Protein AF-A0A414HUD1-F1 (afdb_monomer_lite)

Sequence (73 aa):
MNRRQRKKKKAQVFTIILGCTAFCKAEQYEKMRKSVEYQLRTGSVVMLPAYLHVEAIIKQRGGRNIEIKRENG

pLDDT: mean 77.22, std 10.17, range [43.34, 88.06]

Radius of gyration: 16.35 Å; chains: 1; bounding box: 30×23×58 Å

Foldseek 3Di:
DDPPPPPDPPQWDKDWDKDFQDDDDPVRVVVQVVQQVVCVVPHLEGEAEPRIDTPDIGGDVPGRRHHYHYPDD

Secondary structure (DSSP, 8-state):
------PPPPP--EEEEEEESS---HHHHHHHHHHHHHHHHH-SEEEE-TTEEEEEEEE-TTPPP-EEEE---

Structure (mmCIF, N/CA/C/O backbone):
data_AF-A0A414HUD1-F1
#
_entry.id   AF-A0A414HUD1-F1
#
loop_
_atom_site.group_PDB
_atom_site.id
_atom_site.type_symbol
_atom_site.label_atom_id
_atom_site.label_alt_id
_atom_site.label_comp_id
_atom_site.label_asym_id
_atom_site.label_entity_id
_atom_site.label_seq_id
_atom_site.pdbx_PDB_ins_code
_atom_site.Cartn_x
_atom_site.Cartn_y
_atom_site.Cartn_z
_atom_site.occupancy
_atom_site.B_iso_or_equiv
_atom_site.auth_seq_id
_atom_site.auth_comp_id
_atom_site.auth_asym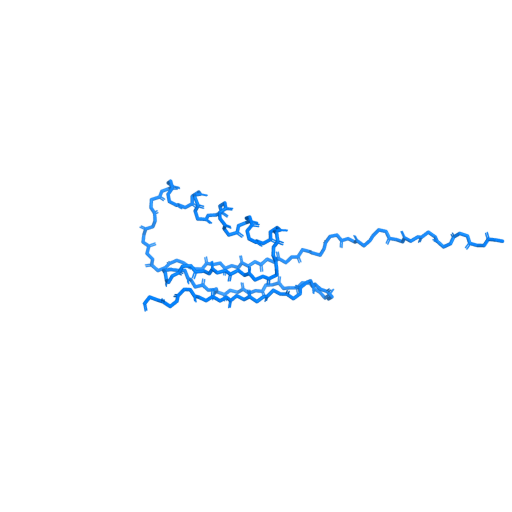_id
_atom_site.auth_atom_id
_atom_site.pdbx_PDB_model_num
ATOM 1 N N . MET A 1 1 ? -15.519 12.043 42.475 1.00 43.34 1 MET A N 1
ATOM 2 C CA . MET A 1 1 ? -15.359 12.568 41.097 1.00 43.34 1 MET A CA 1
ATOM 3 C C . MET A 1 1 ? -14.360 11.682 40.350 1.00 43.34 1 MET A C 1
ATOM 5 O O . MET A 1 1 ? -13.160 11.874 40.476 1.00 43.34 1 MET A O 1
ATOM 9 N N . ASN A 1 2 ? -14.832 10.657 39.632 1.00 53.00 2 ASN A N 1
ATOM 10 C CA . ASN A 1 2 ? -13.943 9.685 38.981 1.00 53.00 2 ASN A CA 1
ATOM 11 C C . ASN A 1 2 ? -13.549 10.166 37.582 1.00 53.00 2 ASN A C 1
ATOM 13 O O . ASN A 1 2 ? -14.286 9.980 36.612 1.00 53.00 2 ASN A O 1
ATOM 17 N N . ARG A 1 3 ? -12.356 10.762 37.469 1.00 56.84 3 ARG A N 1
ATOM 18 C CA . ARG A 1 3 ? -11.686 10.986 36.182 1.00 56.84 3 ARG A CA 1
ATOM 19 C C . ARG A 1 3 ? -11.329 9.623 35.582 1.00 56.84 3 ARG A C 1
ATOM 21 O O . ARG A 1 3 ? -10.279 9.059 35.873 1.00 56.84 3 ARG A O 1
ATOM 28 N N . ARG A 1 4 ? -12.212 9.079 34.738 1.00 62.84 4 ARG A N 1
ATOM 29 C CA . ARG A 1 4 ? -11.893 7.936 33.872 1.00 62.84 4 ARG A CA 1
ATOM 30 C C . ARG A 1 4 ? -10.736 8.353 32.964 1.00 62.84 4 ARG A C 1
ATOM 32 O O . ARG A 1 4 ? -10.936 9.104 32.012 1.00 62.84 4 ARG A O 1
ATOM 39 N N . GLN A 1 5 ? -9.523 7.894 33.270 1.00 64.88 5 GLN A N 1
ATOM 40 C CA . GLN A 1 5 ? -8.383 8.040 32.372 1.00 64.88 5 GLN A CA 1
ATOM 41 C C . GLN A 1 5 ? -8.726 7.321 31.066 1.00 64.88 5 GLN A C 1
ATOM 43 O O . GLN A 1 5 ? -8.808 6.093 30.999 1.00 64.88 5 GLN A O 1
ATOM 48 N N . ARG A 1 6 ? -8.998 8.102 30.021 1.00 64.50 6 ARG A N 1
ATOM 49 C CA . ARG A 1 6 ? -9.256 7.594 28.67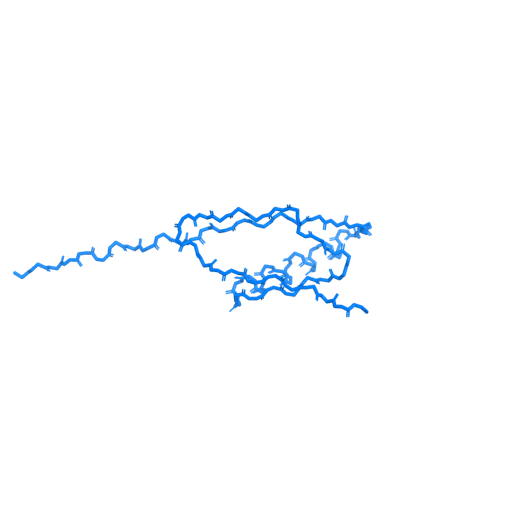8 1.00 64.50 6 ARG A CA 1
ATOM 50 C C . ARG A 1 6 ? -7.948 6.956 28.206 1.00 64.50 6 ARG A C 1
ATOM 52 O O . ARG A 1 6 ? -7.017 7.671 27.846 1.00 64.50 6 ARG A O 1
ATOM 59 N N . LYS A 1 7 ? -7.844 5.620 28.268 1.00 65.06 7 LYS A N 1
ATOM 60 C CA . LYS A 1 7 ? -6.699 4.885 27.706 1.00 65.06 7 LYS A CA 1
ATOM 61 C C . LYS A 1 7 ? -6.490 5.386 26.276 1.00 65.06 7 LYS A C 1
ATOM 63 O O . LYS A 1 7 ? -7.416 5.310 25.465 1.00 65.06 7 LYS A O 1
ATOM 68 N N . LYS A 1 8 ? -5.304 5.931 25.977 1.00 62.44 8 LYS A N 1
ATOM 69 C CA . LYS A 1 8 ? -4.928 6.317 24.612 1.00 62.44 8 LYS A CA 1
ATOM 70 C C . LYS A 1 8 ? -5.121 5.080 23.733 1.00 62.44 8 LYS A C 1
ATOM 72 O O . LYS A 1 8 ? -4.495 4.050 23.983 1.00 62.44 8 LYS A O 1
ATOM 77 N N . LYS A 1 9 ? -6.037 5.144 22.760 1.00 59.19 9 LYS A N 1
ATOM 78 C CA . LYS A 1 9 ? -6.196 4.066 21.778 1.00 59.19 9 LYS A CA 1
ATOM 79 C C . LYS A 1 9 ? -4.846 3.913 21.080 1.00 59.19 9 LYS A C 1
ATOM 81 O O . LYS A 1 9 ? -4.348 4.887 20.521 1.00 59.19 9 LYS A O 1
ATOM 86 N N . LYS A 1 10 ? -4.241 2.722 21.159 1.00 61.97 10 LYS A N 1
ATOM 87 C CA . LYS A 1 10 ? -3.057 2.401 20.354 1.00 61.97 10 LYS A CA 1
ATOM 88 C C . LYS A 1 10 ? -3.408 2.683 18.893 1.00 61.97 10 LYS A C 1
ATOM 90 O O . LYS A 1 10 ? -4.505 2.321 18.461 1.00 61.97 10 LYS A O 1
ATOM 95 N N . ALA A 1 11 ? -2.507 3.355 18.177 1.00 62.03 11 ALA A N 1
ATOM 96 C CA . ALA A 1 11 ? -2.639 3.520 16.738 1.00 62.03 11 ALA A CA 1
ATOM 97 C C . ALA A 1 11 ? -2.833 2.124 16.140 1.00 62.03 11 ALA A C 1
ATOM 99 O O . ALA A 1 11 ? -2.049 1.215 16.410 1.00 62.03 11 ALA A O 1
ATOM 100 N N . GLN A 1 12 ? -3.948 1.927 15.446 1.00 64.25 12 GLN A N 1
ATOM 101 C CA . GLN A 1 12 ? -4.269 0.630 14.876 1.00 64.25 12 GLN A CA 1
ATOM 102 C C . GLN A 1 12 ? -3.338 0.395 13.703 1.00 64.25 12 GLN A C 1
ATOM 104 O O . GLN A 1 12 ? -3.423 1.089 1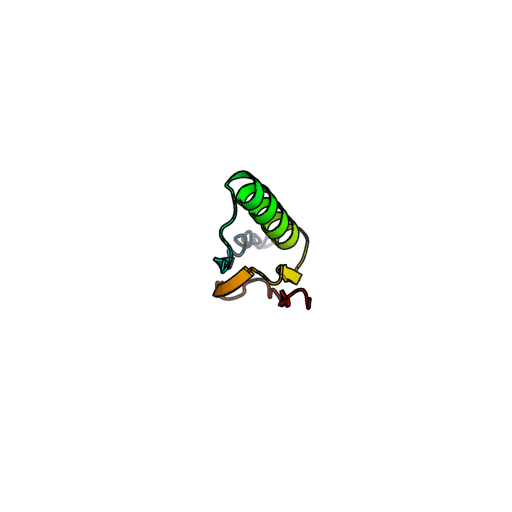2.692 1.00 64.25 12 GLN A O 1
ATOM 109 N N . VAL A 1 13 ? -2.431 -0.559 13.880 1.00 70.00 13 VAL A N 1
ATOM 110 C CA . VAL A 1 13 ? -1.472 -0.936 12.852 1.00 70.00 13 VAL A CA 1
ATOM 111 C C . VAL A 1 13 ? -2.178 -1.897 11.905 1.00 70.00 13 VAL A C 1
ATOM 113 O O . VAL A 1 13 ? -2.733 -2.914 12.328 1.00 70.00 13 VAL A O 1
ATOM 116 N N . PHE A 1 14 ? -2.188 -1.548 10.629 1.00 77.31 14 PHE A N 1
ATOM 117 C CA . PHE A 1 14 ? -2.572 -2.432 9.540 1.00 77.31 14 PHE A CA 1
ATOM 118 C C . PHE A 1 14 ? -1.351 -2.590 8.633 1.00 77.31 14 PHE A C 1
ATOM 120 O O . PHE A 1 14 ? -0.560 -1.658 8.478 1.00 77.31 14 PHE A O 1
ATOM 127 N N . THR A 1 15 ? -1.184 -3.773 8.058 1.00 82.44 15 THR A N 1
ATOM 128 C CA . THR A 1 15 ? -0.069 -4.082 7.163 1.00 82.44 15 THR A CA 1
ATOM 129 C C . THR A 1 15 ? -0.639 -4.592 5.853 1.00 82.44 15 THR A C 1
ATOM 131 O O . THR A 1 15 ? -1.498 -5.472 5.850 1.00 82.44 15 THR A O 1
ATOM 134 N N . ILE A 1 16 ? -0.177 -4.022 4.744 1.00 85.06 16 ILE A N 1
ATOM 135 C CA . ILE A 1 16 ? -0.564 -4.437 3.397 1.00 85.06 16 ILE A CA 1
ATOM 136 C C . ILE A 1 16 ? 0.695 -4.959 2.720 1.00 85.06 16 ILE A C 1
ATOM 138 O O . ILE A 1 16 ? 1.709 -4.262 2.686 1.00 85.06 16 ILE A O 1
ATOM 142 N N . ILE A 1 17 ? 0.621 -6.183 2.211 1.00 86.62 17 ILE A N 1
ATOM 143 C CA . ILE A 1 17 ? 1.666 -6.796 1.397 1.00 86.62 17 ILE A CA 1
ATOM 144 C C . ILE A 1 17 ? 1.250 -6.611 -0.060 1.00 86.62 17 ILE A C 1
ATOM 146 O O . ILE A 1 17 ? 0.166 -7.045 -0.462 1.00 86.62 17 ILE A O 1
ATOM 150 N N . LEU A 1 18 ? 2.087 -5.905 -0.816 1.00 86.06 18 LEU A N 1
ATOM 151 C CA . LEU A 1 18 ? 1.868 -5.605 -2.226 1.00 86.06 18 LEU A CA 1
ATOM 152 C C . LEU A 1 18 ? 2.866 -6.388 -3.071 1.00 86.06 18 LEU A C 1
ATOM 154 O O . LEU A 1 18 ? 4.074 -6.250 -2.882 1.00 86.06 18 LEU A O 1
ATOM 158 N N . GLY A 1 19 ? 2.337 -7.153 -4.016 1.00 85.19 19 GLY A N 1
ATOM 159 C CA . GLY A 1 19 ? 3.098 -7.783 -5.079 1.00 85.19 19 GLY A CA 1
ATOM 160 C C . GLY A 1 19 ? 3.177 -6.860 -6.291 1.00 85.19 19 GLY A C 1
ATOM 161 O O . GLY A 1 19 ? 2.254 -6.093 -6.585 1.00 85.19 19 GLY A O 1
ATOM 162 N N . CYS A 1 20 ? 4.289 -6.935 -7.015 1.00 83.44 20 CYS A N 1
ATOM 163 C CA . CYS A 1 20 ? 4.514 -6.177 -8.241 1.00 83.44 20 CYS A CA 1
ATOM 164 C C . CYS A 1 20 ? 4.762 -7.152 -9.389 1.00 83.44 20 CYS A C 1
ATOM 166 O O . CYS A 1 20 ? 5.647 -7.999 -9.293 1.00 83.44 20 CYS A O 1
ATOM 168 N N . THR A 1 21 ? 3.987 -7.046 -10.470 1.00 77.00 21 THR A N 1
ATOM 169 C CA . THR A 1 21 ? 4.196 -7.886 -11.665 1.00 77.00 21 THR A CA 1
ATOM 170 C C . THR A 1 21 ? 5.245 -7.307 -12.611 1.00 77.00 21 THR A C 1
ATOM 172 O O . THR A 1 21 ? 5.776 -8.027 -13.452 1.00 77.00 21 THR A O 1
ATOM 175 N N . ALA A 1 22 ? 5.564 -6.017 -12.476 1.00 72.69 22 ALA A N 1
ATOM 176 C CA . ALA A 1 22 ? 6.527 -5.317 -13.318 1.00 72.69 22 ALA A CA 1
ATOM 177 C C . ALA A 1 22 ? 7.865 -5.098 -12.596 1.00 72.69 22 ALA A C 1
ATOM 179 O O . ALA A 1 22 ? 7.913 -4.833 -11.396 1.00 72.69 22 ALA A O 1
ATOM 180 N N . PHE A 1 23 ? 8.970 -5.157 -13.340 1.00 62.47 23 PHE A N 1
ATOM 181 C CA . PHE A 1 23 ? 10.296 -4.830 -12.818 1.00 62.47 23 PHE A CA 1
ATOM 182 C C . PHE A 1 23 ? 10.404 -3.306 -12.621 1.00 62.47 23 PHE A C 1
ATOM 184 O O . PHE A 1 23 ? 10.574 -2.559 -13.584 1.00 62.47 23 PHE A O 1
ATOM 191 N N . CYS A 1 24 ? 10.278 -2.818 -11.384 1.00 67.38 24 CYS A N 1
ATOM 192 C CA . CYS A 1 24 ? 10.460 -1.396 -11.074 1.00 67.38 24 CYS A CA 1
ATOM 193 C C . CYS A 1 24 ? 11.931 -1.084 -10.773 1.00 67.38 24 CYS A C 1
ATOM 195 O O . CYS A 1 24 ? 12.561 -1.738 -9.941 1.00 67.38 24 CYS A O 1
ATOM 197 N N . LYS A 1 25 ? 12.476 -0.033 -11.399 1.00 78.81 25 LYS A N 1
ATOM 198 C CA . LYS A 1 25 ? 13.770 0.544 -10.990 1.00 78.81 25 LYS A CA 1
ATOM 199 C C . LYS A 1 25 ? 13.668 1.071 -9.549 1.00 78.81 25 LYS A C 1
ATOM 201 O O . LYS A 1 25 ? 12.594 1.497 -9.125 1.00 78.81 25 LYS A O 1
ATOM 206 N N . ALA A 1 26 ? 14.781 1.124 -8.814 1.00 79.19 26 ALA A N 1
ATOM 207 C CA . ALA A 1 26 ? 14.800 1.563 -7.410 1.00 79.19 26 ALA A CA 1
ATOM 208 C C . ALA A 1 26 ? 14.147 2.947 -7.183 1.00 79.19 26 ALA A C 1
ATOM 210 O O . ALA A 1 26 ? 13.405 3.142 -6.223 1.00 79.19 26 ALA A O 1
ATOM 211 N N . GLU A 1 27 ? 14.337 3.893 -8.107 1.00 79.94 27 GLU A N 1
ATOM 212 C CA . GLU A 1 27 ? 13.692 5.214 -8.037 1.00 79.94 27 GLU A CA 1
ATOM 213 C C . GLU A 1 27 ? 12.165 5.159 -8.178 1.00 79.94 27 GLU A C 1
ATOM 215 O O . GLU A 1 27 ? 11.443 5.935 -7.546 1.00 79.94 27 GLU A O 1
ATOM 220 N N . GLN A 1 28 ? 11.658 4.251 -9.014 1.00 78.88 28 GLN A N 1
ATOM 221 C CA . GLN A 1 28 ? 10.220 4.055 -9.195 1.00 78.88 28 GLN A CA 1
ATOM 222 C C . GLN A 1 28 ? 9.610 3.410 -7.951 1.00 78.88 28 GLN A C 1
ATOM 224 O O . GLN A 1 28 ? 8.530 3.820 -7.530 1.00 78.88 28 GLN A O 1
ATOM 229 N N . TYR A 1 29 ? 10.333 2.478 -7.320 1.00 82.50 29 TYR A N 1
ATOM 230 C CA . TYR A 1 29 ? 9.918 1.868 -6.059 1.00 82.50 29 TYR A CA 1
ATOM 231 C C . TYR A 1 29 ? 9.740 2.910 -4.947 1.00 82.50 29 TYR A C 1
ATOM 233 O O . TYR A 1 29 ? 8.701 2.930 -4.292 1.00 82.50 29 TYR A O 1
ATOM 241 N N . GLU A 1 30 ? 10.697 3.825 -4.765 1.00 84.06 30 GLU A N 1
ATOM 242 C CA . GLU A 1 30 ? 10.597 4.874 -3.739 1.00 84.06 30 GLU A CA 1
ATOM 243 C C . GLU A 1 30 ? 9.413 5.820 -3.979 1.00 84.06 30 GLU A C 1
ATOM 245 O O . GLU A 1 30 ? 8.672 6.151 -3.048 1.00 84.06 30 GLU A O 1
ATOM 250 N N . LYS A 1 31 ? 9.182 6.229 -5.233 1.00 85.19 31 LYS A N 1
ATOM 251 C CA . LYS A 1 31 ? 8.019 7.058 -5.594 1.00 85.19 31 LYS A CA 1
ATOM 252 C C . LYS A 1 31 ? 6.701 6.331 -5.322 1.00 85.19 31 LYS A C 1
ATOM 254 O O . LYS A 1 31 ? 5.792 6.909 -4.726 1.00 85.19 31 LYS A O 1
ATOM 259 N N . MET A 1 32 ? 6.616 5.066 -5.721 1.00 83.81 32 MET A N 1
ATOM 260 C CA . MET A 1 32 ? 5.450 4.214 -5.506 1.00 83.81 32 MET A CA 1
ATOM 261 C C . MET A 1 32 ? 5.168 4.021 -4.013 1.00 83.81 32 MET A C 1
ATOM 263 O O . MET A 1 32 ? 4.052 4.276 -3.560 1.00 83.81 32 MET A O 1
ATOM 267 N N . ARG A 1 33 ? 6.192 3.651 -3.236 1.00 84.88 33 ARG A N 1
ATOM 268 C CA . ARG A 1 33 ? 6.104 3.468 -1.784 1.00 84.88 33 ARG A CA 1
ATOM 269 C C . ARG A 1 33 ? 5.585 4.730 -1.102 1.00 84.88 33 ARG A C 1
ATOM 271 O O . ARG A 1 33 ? 4.622 4.647 -0.345 1.00 84.88 33 ARG A O 1
ATOM 278 N N . LYS A 1 34 ? 6.159 5.897 -1.418 1.00 88.06 34 LYS A N 1
ATOM 279 C CA . LYS A 1 34 ? 5.727 7.187 -0.851 1.00 88.06 34 LYS A CA 1
ATOM 280 C C . LYS A 1 34 ? 4.289 7.541 -1.224 1.00 88.06 34 LYS A C 1
ATOM 282 O O . LYS A 1 34 ? 3.567 8.059 -0.377 1.00 88.06 34 LYS A O 1
ATOM 287 N N . SER A 1 35 ? 3.864 7.256 -2.456 1.00 85.81 35 SER A N 1
ATOM 288 C CA . SER A 1 35 ? 2.485 7.505 -2.902 1.00 85.81 35 SER A CA 1
ATOM 289 C C . SER A 1 35 ? 1.481 6.649 -2.128 1.00 85.81 35 SER A C 1
ATOM 291 O O . SER A 1 35 ? 0.526 7.178 -1.554 1.00 85.81 35 SER A O 1
ATOM 293 N N . VAL A 1 36 ? 1.733 5.340 -2.036 1.00 83.81 36 VAL A N 1
ATOM 294 C CA . VAL A 1 36 ? 0.865 4.409 -1.300 1.00 83.81 36 VAL A CA 1
ATOM 295 C C . VAL A 1 36 ? 0.840 4.756 0.190 1.00 83.81 36 VAL A C 1
ATOM 297 O O . VAL A 1 36 ? -0.230 4.828 0.791 1.00 83.81 36 VAL A O 1
ATOM 300 N N . GLU A 1 37 ? 1.996 5.040 0.790 1.00 85.25 37 GLU A N 1
ATOM 301 C CA . GLU A 1 37 ? 2.096 5.431 2.198 1.00 85.25 37 GLU A CA 1
ATOM 302 C C . GLU A 1 37 ? 1.359 6.747 2.488 1.00 85.25 37 GLU A C 1
ATOM 304 O O . GLU A 1 37 ? 0.668 6.869 3.503 1.00 85.25 37 GLU A O 1
ATOM 309 N N . TYR A 1 38 ? 1.443 7.722 1.580 1.00 87.50 38 TYR A N 1
ATOM 310 C CA . TYR A 1 38 ? 0.698 8.969 1.701 1.00 87.50 38 TYR A CA 1
ATOM 311 C C . TYR A 1 38 ? -0.814 8.729 1.677 1.00 87.50 38 TYR A C 1
ATOM 313 O O . TYR A 1 38 ? -1.509 9.236 2.559 1.00 87.50 38 TYR A O 1
ATOM 321 N N . GLN A 1 39 ? -1.317 7.925 0.733 1.00 84.06 39 GLN A N 1
ATOM 322 C CA . GLN A 1 39 ? -2.740 7.569 0.651 1.00 84.06 39 GLN A CA 1
ATOM 323 C C . GLN A 1 39 ? -3.217 6.827 1.905 1.00 84.06 39 GLN A C 1
ATOM 325 O O . GLN A 1 39 ? -4.295 7.113 2.422 1.00 84.06 39 GLN A O 1
ATOM 330 N N . LEU A 1 40 ? -2.388 5.936 2.451 1.00 80.88 40 LEU A N 1
ATOM 331 C CA . LEU A 1 40 ? -2.666 5.227 3.701 1.00 80.88 40 LEU A CA 1
ATOM 332 C C . LEU A 1 40 ? -2.714 6.145 4.925 1.00 80.88 40 LEU A C 1
ATOM 334 O O . LEU A 1 40 ? -3.449 5.874 5.880 1.00 80.88 40 LEU A O 1
ATOM 338 N N . ARG A 1 41 ? -1.944 7.237 4.907 1.00 81.56 41 ARG A N 1
ATOM 339 C CA . ARG A 1 41 ? -1.950 8.238 5.977 1.00 81.56 41 ARG A CA 1
ATOM 340 C C . ARG A 1 41 ? -3.159 9.167 5.884 1.00 81.56 41 ARG A C 1
ATOM 342 O O . ARG A 1 41 ? -3.733 9.512 6.916 1.00 81.56 41 ARG A O 1
ATOM 349 N N . THR A 1 42 ? -3.531 9.594 4.679 1.00 81.19 42 THR A N 1
ATOM 350 C CA . THR A 1 42 ? -4.570 10.615 4.459 1.00 81.19 42 THR A CA 1
ATOM 351 C C . THR A 1 42 ? -5.973 10.030 4.306 1.00 81.19 42 THR A C 1
ATOM 353 O O . THR A 1 42 ? -6.938 10.628 4.782 1.00 81.19 42 THR A O 1
ATOM 356 N N . GLY A 1 43 ? -6.107 8.847 3.709 1.00 78.50 43 GLY A N 1
ATOM 357 C CA . GLY A 1 43 ? -7.380 8.267 3.293 1.00 78.50 43 GLY A CA 1
ATOM 358 C C . GLY A 1 43 ? -7.686 6.898 3.900 1.00 78.50 43 GLY A C 1
ATOM 359 O O . GLY A 1 43 ? -6.862 6.266 4.554 1.00 78.50 43 GLY A O 1
ATOM 360 N N . SER A 1 44 ? -8.933 6.458 3.714 1.00 78.12 44 SER A N 1
ATOM 361 C CA . SER A 1 44 ? -9.332 5.053 3.905 1.00 78.12 44 SER A CA 1
ATOM 362 C C . SER A 1 44 ? -9.322 4.290 2.581 1.00 78.12 44 SER A C 1
ATOM 364 O O . SER A 1 44 ? -9.617 3.106 2.577 1.00 78.12 44 SER A O 1
ATOM 366 N N . VAL A 1 45 ? -9.056 4.964 1.462 1.00 82.88 45 VAL A N 1
ATOM 367 C CA . VAL A 1 45 ? -9.074 4.371 0.127 1.00 82.88 45 VAL A CA 1
ATOM 368 C C . VAL A 1 45 ? -7.673 4.474 -0.446 1.00 82.88 45 VAL A C 1
ATOM 370 O O . VAL A 1 45 ? -7.090 5.557 -0.423 1.00 82.88 45 VAL A O 1
ATOM 373 N N . VAL A 1 46 ? -7.147 3.358 -0.944 1.00 85.31 46 VAL A N 1
ATOM 374 C CA . VAL A 1 46 ? -5.884 3.314 -1.684 1.00 85.31 46 VAL A CA 1
ATOM 375 C C . VAL A 1 46 ? -6.181 2.933 -3.122 1.00 85.31 46 VAL A C 1
ATOM 377 O O . VAL A 1 46 ? -6.761 1.876 -3.373 1.00 85.31 46 VAL A O 1
ATOM 380 N N . MET A 1 47 ? -5.767 3.787 -4.050 1.00 86.69 47 MET A N 1
ATOM 381 C CA . MET A 1 47 ? -5.732 3.499 -5.477 1.00 86.69 47 MET A CA 1
ATOM 382 C C . MET A 1 47 ? -4.380 2.869 -5.799 1.00 86.69 47 MET A C 1
ATOM 384 O O . MET A 1 47 ? -3.332 3.504 -5.655 1.00 86.69 47 MET A O 1
ATOM 388 N N . LEU A 1 48 ? -4.412 1.601 -6.195 1.00 85.69 48 LEU A N 1
ATOM 389 C CA . LEU A 1 48 ? -3.241 0.867 -6.643 1.00 85.69 48 LEU A CA 1
ATOM 390 C C . LEU A 1 48 ? -3.124 0.940 -8.169 1.00 85.69 48 LEU A C 1
ATOM 392 O O . LEU A 1 48 ? -4.102 0.645 -8.857 1.00 85.69 48 LEU A O 1
ATOM 396 N N . PRO A 1 49 ? -1.935 1.261 -8.699 1.00 83.50 49 PRO A N 1
ATOM 397 C CA . PRO A 1 49 ? -1.652 1.145 -10.123 1.00 83.50 49 PRO A CA 1
ATOM 398 C C . PRO A 1 49 ? -1.876 -0.282 -10.639 1.00 83.50 49 PRO A C 1
ATOM 400 O O . PRO A 1 49 ? -1.676 -1.245 -9.899 1.00 83.50 49 PRO A O 1
ATOM 403 N N . ALA A 1 50 ? -2.199 -0.434 -11.926 1.00 82.50 50 ALA A N 1
ATOM 404 C CA . ALA A 1 50 ? -2.517 -1.732 -12.539 1.00 82.50 50 ALA A CA 1
ATOM 405 C C . ALA A 1 50 ? -1.394 -2.790 -12.441 1.00 82.50 50 ALA A C 1
ATOM 407 O O . ALA A 1 50 ? -1.664 -3.990 -12.457 1.00 82.50 50 ALA A O 1
ATOM 408 N N . TYR A 1 51 ? -0.135 -2.360 -12.313 1.00 81.94 51 TYR A N 1
ATOM 409 C CA . TYR A 1 51 ? 1.028 -3.242 -12.149 1.00 81.94 51 TYR A CA 1
ATOM 410 C C . TYR A 1 51 ? 1.252 -3.721 -10.702 1.00 81.94 51 TYR A C 1
ATOM 412 O O . TYR A 1 51 ? 2.116 -4.569 -10.458 1.00 81.94 51 TYR A O 1
ATOM 420 N N . LEU A 1 52 ? 0.490 -3.192 -9.737 1.00 84.94 52 LEU A N 1
ATOM 421 C CA . LEU A 1 52 ? 0.493 -3.637 -8.347 1.00 84.94 52 LEU A CA 1
ATOM 422 C C . LEU A 1 52 ? -0.741 -4.470 -8.037 1.00 84.94 52 LEU A C 1
ATOM 424 O O . LEU A 1 52 ? -1.869 -4.153 -8.417 1.00 84.94 52 LEU A O 1
ATOM 428 N N . HIS A 1 53 ? -0.529 -5.515 -7.251 1.00 85.75 53 HIS A N 1
ATOM 429 C CA . HIS A 1 53 ? -1.603 -6.319 -6.701 1.00 85.75 53 HIS A CA 1
ATOM 430 C C . HIS A 1 53 ? -1.417 -6.494 -5.198 1.00 85.75 53 HIS A C 1
ATOM 432 O O . HIS A 1 53 ? -0.318 -6.426 -4.660 1.00 85.75 53 HIS A O 1
ATOM 438 N N . VAL A 1 54 ? -2.529 -6.692 -4.503 1.00 86.88 54 VAL A N 1
ATOM 439 C CA . VAL A 1 54 ? -2.515 -7.001 -3.076 1.00 86.88 54 VAL A CA 1
ATOM 440 C C . VAL A 1 54 ? -2.298 -8.494 -2.926 1.00 86.88 54 VAL A C 1
ATOM 442 O O . VAL A 1 54 ? -3.095 -9.272 -3.447 1.00 86.88 54 VAL A O 1
ATOM 445 N N . GLU A 1 55 ? -1.253 -8.876 -2.205 1.00 87.56 55 GLU A N 1
ATOM 446 C CA . GLU A 1 55 ? -1.022 -10.270 -1.825 1.00 87.56 55 GLU A CA 1
ATOM 447 C C . GLU A 1 55 ? -1.726 -10.592 -0.511 1.00 87.56 55 GLU A C 1
ATOM 449 O O . GLU A 1 55 ? -2.410 -11.605 -0.387 1.00 87.56 55 GLU A O 1
ATOM 454 N N . ALA A 1 56 ? -1.601 -9.702 0.475 1.00 86.69 56 ALA A N 1
ATOM 455 C CA . ALA A 1 56 ? -2.215 -9.901 1.776 1.00 86.69 56 ALA A CA 1
ATOM 456 C C . ALA A 1 56 ? -2.566 -8.580 2.457 1.00 86.69 56 ALA A C 1
ATOM 458 O O . ALA A 1 56 ? -1.881 -7.566 2.316 1.00 86.69 56 ALA A O 1
ATOM 459 N N . ILE A 1 57 ? -3.621 -8.625 3.269 1.00 85.06 57 ILE A N 1
ATOM 460 C CA . ILE A 1 57 ? -4.002 -7.541 4.174 1.00 85.06 57 ILE A CA 1
ATOM 461 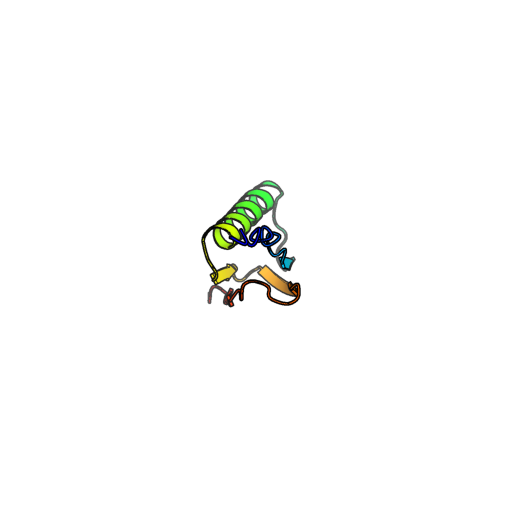C C . ILE A 1 57 ? -4.079 -8.122 5.578 1.00 85.06 57 ILE A C 1
ATOM 463 O O . ILE A 1 57 ? -4.952 -8.935 5.886 1.00 85.06 57 ILE A O 1
ATOM 467 N N . ILE A 1 58 ? 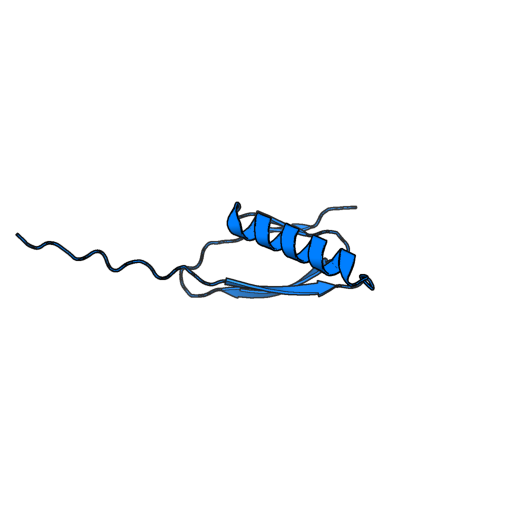-3.183 -7.671 6.447 1.00 85.62 58 ILE A N 1
ATOM 468 C CA . ILE A 1 58 ? -3.152 -8.060 7.852 1.00 85.62 58 ILE A CA 1
ATOM 469 C C . ILE A 1 58 ? -3.731 -6.903 8.658 1.00 85.62 58 ILE A C 1
ATOM 471 O O . ILE A 1 58 ? -3.121 -5.841 8.804 1.00 85.62 58 ILE A O 1
ATOM 475 N N . LYS A 1 59 ? -4.938 -7.112 9.187 1.00 82.31 59 LYS A N 1
ATOM 476 C CA . LYS A 1 59 ? -5.639 -6.136 10.027 1.00 82.31 59 LYS A CA 1
ATOM 477 C C . LYS A 1 59 ? -5.670 -6.593 11.480 1.00 82.31 59 LYS A C 1
ATOM 479 O O . LYS A 1 59 ? -6.022 -7.733 11.775 1.00 82.31 59 LYS A O 1
ATOM 484 N N . GLN A 1 60 ? -5.364 -5.685 12.403 1.00 75.25 60 GLN A N 1
ATOM 485 C CA . GLN A 1 60 ? -5.612 -5.923 13.824 1.00 75.25 60 GLN A CA 1
ATOM 486 C C . GLN A 1 60 ? -7.102 -5.764 14.155 1.00 75.25 60 GLN A C 1
ATOM 488 O O . GLN A 1 60 ? -7.832 -5.004 13.512 1.00 75.25 60 GLN A O 1
ATOM 493 N N . ARG A 1 61 ? -7.568 -6.479 15.187 1.00 70.19 61 ARG A N 1
ATOM 494 C CA . ARG A 1 61 ? -8.965 -6.436 15.639 1.00 70.19 61 ARG A CA 1
ATOM 495 C C . ARG A 1 61 ? -9.366 -5.000 15.998 1.00 70.19 61 ARG A C 1
ATOM 497 O O . ARG A 1 61 ? -8.760 -4.368 16.859 1.00 70.19 61 ARG A O 1
ATOM 504 N N . GLY A 1 62 ? -10.411 -4.510 15.333 1.00 71.06 62 GLY A N 1
ATOM 505 C CA . GLY A 1 62 ? -10.924 -3.148 15.481 1.00 71.06 62 GLY A CA 1
ATOM 506 C C . GLY A 1 62 ? -10.269 -2.105 14.575 1.00 71.06 62 GLY A C 1
ATOM 507 O O . GLY A 1 62 ? -10.666 -0.951 14.688 1.00 71.06 62 GLY A O 1
ATOM 508 N N . GLY A 1 63 ? -9.309 -2.499 13.725 1.00 71.06 63 GLY A N 1
ATOM 509 C CA . GLY A 1 63 ? -8.587 -1.658 12.763 1.00 71.06 63 GLY A CA 1
ATOM 510 C C . GLY A 1 63 ? -9.470 -0.791 11.860 1.00 71.06 63 GLY A C 1
ATOM 511 O O . GLY A 1 63 ? -10.621 -1.134 11.593 1.00 71.06 63 GLY A O 1
ATOM 512 N N . ARG A 1 64 ? -8.908 0.311 11.345 1.00 75.50 64 ARG A N 1
ATOM 513 C CA . ARG A 1 64 ? -9.536 1.129 10.296 1.00 75.50 64 ARG A CA 1
ATOM 514 C C . ARG A 1 64 ? -9.839 0.245 9.082 1.00 75.50 64 ARG A C 1
ATOM 516 O O . ARG A 1 64 ? -8.956 -0.464 8.607 1.00 75.50 64 ARG A O 1
ATOM 523 N N . ASN A 1 65 ? -11.071 0.305 8.578 1.00 76.44 65 ASN A N 1
ATOM 524 C CA . ASN A 1 65 ? -11.412 -0.320 7.304 1.00 76.44 65 ASN A CA 1
ATOM 525 C C . ASN A 1 65 ? -10.752 0.474 6.178 1.00 76.44 65 ASN A C 1
ATOM 527 O O . ASN A 1 65 ? -10.899 1.697 6.119 1.00 76.44 65 ASN A O 1
ATOM 531 N N . ILE A 1 66 ? -10.024 -0.233 5.319 1.00 80.06 66 ILE A N 1
ATOM 532 C CA . ILE A 1 66 ? -9.360 0.335 4.153 1.00 80.06 66 ILE A CA 1
ATOM 533 C C . ILE A 1 66 ? -9.939 -0.346 2.927 1.00 80.06 66 ILE A C 1
ATOM 535 O O . ILE A 1 66 ? -10.033 -1.572 2.878 1.00 80.06 66 ILE A O 1
ATOM 539 N N . GLU A 1 67 ? -10.345 0.463 1.966 1.00 84.56 67 GLU A N 1
ATOM 540 C CA . GLU A 1 67 ? -10.784 0.016 0.660 1.00 84.56 67 GLU A CA 1
ATOM 541 C C . GLU A 1 67 ? -9.598 0.120 -0.295 1.00 84.56 67 GLU A C 1
ATOM 543 O O . GLU A 1 67 ? -8.932 1.153 -0.369 1.00 84.56 67 GLU A O 1
ATOM 548 N N . ILE A 1 68 ? -9.306 -0.959 -1.010 1.00 85.88 68 ILE A N 1
ATOM 549 C CA . ILE A 1 68 ? -8.257 -0.957 -2.021 1.00 8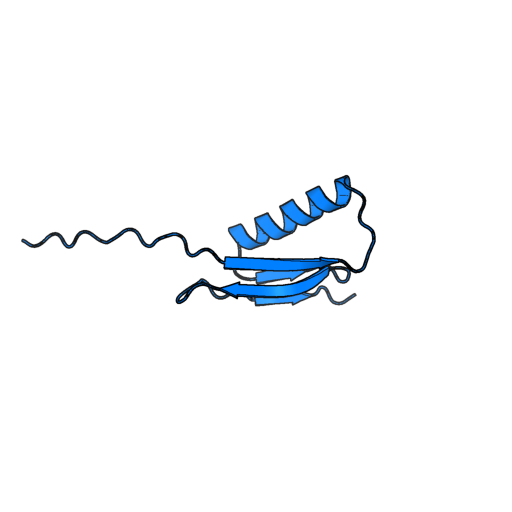5.88 68 ILE A CA 1
ATOM 550 C C . ILE A 1 68 ? -8.936 -1.066 -3.373 1.00 85.88 68 ILE A C 1
ATOM 552 O O . ILE A 1 68 ? -9.629 -2.044 -3.651 1.00 85.88 68 ILE A O 1
ATOM 556 N N . LYS A 1 69 ? -8.729 -0.049 -4.201 1.00 87.50 69 LYS A N 1
ATOM 557 C CA . LYS A 1 69 ? -9.215 0.015 -5.575 1.00 87.50 69 LYS A CA 1
ATOM 558 C C . LYS A 1 69 ? -8.023 -0.081 -6.508 1.00 87.50 69 LYS A C 1
ATOM 560 O O . LYS A 1 69 ? -6.939 0.394 -6.181 1.00 87.50 69 LYS A O 1
ATOM 565 N N . ARG A 1 70 ? -8.209 -0.715 -7.658 1.00 81.69 70 ARG A N 1
ATOM 566 C CA . ARG A 1 70 ? -7.205 -0.707 -8.721 1.00 81.69 70 ARG A CA 1
ATOM 567 C C . ARG A 1 70 ? -7.553 0.387 -9.715 1.00 81.69 70 ARG A C 1
ATOM 569 O O . ARG A 1 70 ? -8.731 0.619 -9.980 1.00 81.69 70 ARG A O 1
ATOM 576 N N . GLU A 1 71 ? -6.537 1.049 -10.248 1.00 79.19 71 GLU A N 1
ATOM 577 C CA . GLU A 1 71 ? -6.699 1.790 -11.491 1.00 79.19 71 GLU A CA 1
ATOM 578 C C . GLU A 1 71 ? -7.073 0.793 -12.585 1.00 79.19 71 GLU A C 1
ATOM 580 O O . GLU A 1 71 ? -6.343 -0.165 -12.850 1.00 79.19 71 GLU A O 1
ATOM 585 N N . ASN A 1 72 ? -8.241 1.006 -13.184 1.00 64.12 72 ASN A N 1
ATOM 586 C CA . ASN A 1 72 ? -8.612 0.326 -14.410 1.00 64.12 72 ASN A CA 1
ATOM 587 C C . ASN A 1 72 ? -7.867 1.046 -15.538 1.00 64.12 72 ASN A C 1
ATOM 589 O O . ASN A 1 72 ? -8.125 2.227 -15.771 1.00 64.12 72 ASN A O 1
ATOM 593 N N . GLY A 1 73 ? -6.900 0.356 -16.143 1.00 53.56 73 GLY A N 1
ATOM 594 C CA . GLY A 1 73 ? -6.291 0.773 -17.407 1.00 53.56 73 GLY A CA 1
ATOM 595 C C . GLY A 1 73 ? -7.262 0.624 -18.566 1.00 53.56 73 GLY A C 1
ATOM 596 O O . GLY A 1 73 ? -8.130 -0.276 -18.482 1.00 53.56 73 GLY A O 1
#

Organism: NCBI:txid39491